Protein AF-A0A9E0CX38-F1 (afdb_monomer)

Secondary structure (DSSP, 8-state):
--HHHHHHHHHHHHHHHTT------SS--S-HHHHHHHHHTHHHHHHHHHHHHT-EEE--S---TT-GGGGS-THHHHTTT-EEES--S-------SS-HHHHHHHHHHHT--GGG---PPPTT---TTS-TT-

Foldseek 3Di:
DVVVVVVVVVVVVVCVVVVHQDDDQPDCDDPPVVNVVSVVVCVLLVVVLVVLLDAEAEDDDADDPPDVQLVPDCVLSVVSNYHYDDSGRPPPPDDDDDCLVSVLVNCVSSPNPNVPDDDDDDPPDDDPPDDPPD

Radius of gyration: 19.12 Å; Cα contacts (8 Å, |Δi|>4): 87; chains: 1; bounding box: 45×27×57 Å

pLDDT: mean 71.71, std 12.96, range [41.22, 90.81]

Solvent-accessible surface area (backbone a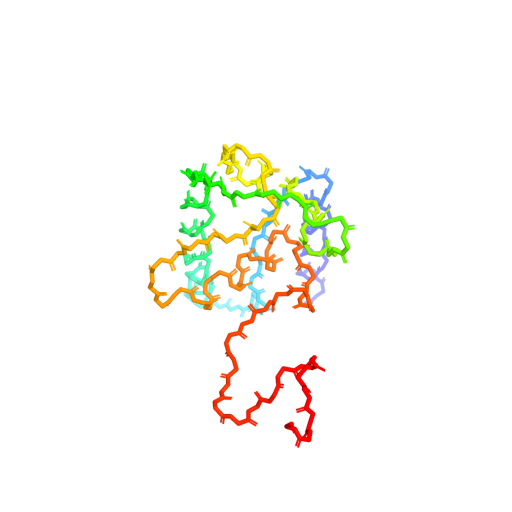toms only — not comparable to full-atom values): 8659 Å² total; per-residue (Å²): 137,61,67,65,56,55,49,50,53,51,49,53,52,51,29,58,77,70,72,50,89,77,92,74,64,96,72,86,72,67,56,77,66,57,48,53,56,55,56,54,67,45,50,61,45,53,54,48,52,59,55,42,36,72,34,74,46,75,42,71,65,82,72,68,91,86,43,67,80,46,67,55,80,63,63,65,47,49,76,47,48,31,46,72,48,64,96,33,29,59,85,72,82,85,76,91,74,97,49,64,71,50,53,54,53,42,42,49,74,77,65,49,60,71,94,74,62,84,75,91,69,60,95,89,59,74,57,96,86,53,74,92,81,118

Structure (mmCIF, N/CA/C/O backbone):
data_AF-A0A9E0CX38-F1
#
_entry.id   AF-A0A9E0CX38-F1
#
loop_
_atom_site.group_PDB
_atom_site.id
_atom_site.type_symbol
_atom_site.label_atom_id
_atom_site.label_alt_id
_atom_site.label_comp_id
_atom_site.label_asym_id
_atom_site.label_entity_id
_atom_site.label_seq_id
_atom_site.pdbx_PDB_ins_code
_atom_site.Cartn_x
_atom_site.Cartn_y
_atom_site.Cartn_z
_atom_site.occupancy
_atom_site.B_iso_or_equiv
_atom_site.auth_seq_id
_atom_site.auth_comp_id
_atom_site.auth_asym_id
_atom_site.auth_atom_id
_atom_site.pdbx_PDB_model_num
ATOM 1 N N . ARG A 1 1 ? 24.086 8.735 -22.539 1.00 55.84 1 ARG A N 1
ATOM 2 C CA . ARG A 1 1 ? 22.955 8.084 -21.834 1.00 55.84 1 ARG A CA 1
ATOM 3 C C . ARG A 1 1 ? 22.120 9.138 -21.090 1.00 55.84 1 ARG A C 1
ATOM 5 O O . ARG A 1 1 ? 21.978 9.058 -19.880 1.00 55.84 1 ARG A O 1
ATOM 12 N N . GLY A 1 2 ? 21.636 10.165 -21.794 1.00 60.03 2 GLY A N 1
ATOM 13 C CA . GLY A 1 2 ? 20.702 11.180 -21.257 1.00 60.03 2 GLY A CA 1
ATOM 14 C C . GLY A 1 2 ? 19.300 11.065 -21.874 1.00 60.03 2 GLY A C 1
ATOM 15 O O . GLY A 1 2 ? 18.316 11.532 -21.316 1.00 60.03 2 GLY A O 1
ATOM 16 N N . ASP A 1 3 ? 19.218 10.352 -22.993 1.00 69.19 3 ASP A N 1
ATOM 17 C CA . ASP A 1 3 ? 18.031 9.940 -23.731 1.00 69.19 3 ASP A CA 1
ATOM 18 C C . ASP A 1 3 ? 17.085 9.059 -22.901 1.00 69.19 3 ASP A C 1
ATOM 20 O O . ASP A 1 3 ? 15.885 9.325 -22.855 1.00 69.19 3 ASP A O 1
ATOM 24 N N . ALA A 1 4 ? 17.620 8.073 -22.175 1.00 72.75 4 ALA A N 1
ATOM 25 C CA . ALA A 1 4 ? 16.810 7.187 -21.335 1.00 72.75 4 ALA A CA 1
ATOM 26 C C . ALA A 1 4 ? 16.143 7.924 -20.154 1.00 72.75 4 ALA A C 1
ATOM 28 O O . ALA A 1 4 ? 14.982 7.669 -19.835 1.00 72.75 4 ALA A O 1
ATOM 29 N N . TYR A 1 5 ? 16.846 8.881 -19.537 1.00 77.19 5 TYR A N 1
ATOM 30 C CA . TYR A 1 5 ? 16.317 9.658 -18.412 1.00 77.19 5 TYR A CA 1
ATOM 31 C C . TYR A 1 5 ? 15.223 10.634 -18.861 1.00 77.19 5 TYR A C 1
ATOM 33 O O . TYR A 1 5 ? 14.152 10.685 -18.257 1.00 77.19 5 TYR A O 1
ATOM 41 N N . CYS A 1 6 ? 15.440 11.340 -19.976 1.00 81.25 6 CYS A N 1
ATOM 42 C CA . CYS A 1 6 ? 14.411 12.186 -20.585 1.00 81.25 6 CYS A CA 1
ATOM 43 C C . CYS A 1 6 ? 13.155 11.382 -20.962 1.00 81.25 6 CYS A C 1
ATOM 45 O O . CYS A 1 6 ? 12.038 11.859 -20.759 1.00 81.25 6 CYS A O 1
ATOM 47 N N . GLY A 1 7 ? 13.324 10.151 -21.458 1.00 83.31 7 GLY A N 1
ATOM 48 C CA . GLY A 1 7 ? 12.219 9.235 -21.745 1.00 83.31 7 GLY A CA 1
ATOM 49 C C . GLY A 1 7 ? 11.418 8.852 -20.498 1.00 83.31 7 GLY A C 1
ATOM 50 O O . GLY A 1 7 ? 10.191 8.948 -20.512 1.00 83.31 7 GLY A O 1
ATOM 51 N N . MET A 1 8 ? 12.096 8.488 -19.404 1.00 83.38 8 MET A N 1
ATOM 52 C CA . MET A 1 8 ? 11.441 8.135 -18.138 1.00 83.38 8 MET A CA 1
ATOM 53 C C . MET A 1 8 ? 10.681 9.327 -17.537 1.00 83.38 8 MET A C 1
ATOM 55 O O . MET A 1 8 ? 9.518 9.187 -17.155 1.00 83.38 8 MET A O 1
ATOM 59 N N . LEU A 1 9 ? 11.283 10.521 -17.538 1.00 84.19 9 LEU A N 1
ATOM 60 C CA . LEU A 1 9 ? 10.623 11.739 -17.060 1.00 84.19 9 LEU A CA 1
ATOM 61 C C . LEU A 1 9 ? 9.379 12.085 -17.886 1.00 84.19 9 LEU A C 1
ATOM 63 O O . LEU A 1 9 ? 8.331 12.399 -17.320 1.00 84.19 9 LEU A O 1
ATOM 67 N N . ASN A 1 10 ? 9.464 11.985 -19.216 1.00 86.94 10 ASN A N 1
ATOM 68 C CA . ASN A 1 10 ? 8.316 12.217 -20.088 1.00 86.94 10 ASN A CA 1
ATOM 69 C C . ASN A 1 10 ? 7.211 11.170 -19.850 1.00 86.94 10 ASN A C 1
ATOM 71 O O . ASN A 1 10 ? 6.032 11.518 -19.783 1.00 86.94 10 ASN A O 1
ATOM 75 N N . ALA A 1 11 ? 7.570 9.898 -19.660 1.00 85.06 11 ALA A N 1
ATOM 76 C CA . ALA A 1 11 ? 6.613 8.846 -19.325 1.00 85.06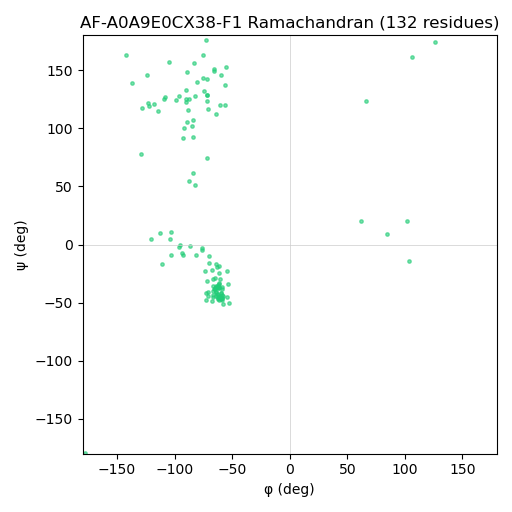 11 ALA A CA 1
ATOM 77 C C . ALA A 1 11 ? 5.909 9.123 -17.985 1.00 85.06 11 ALA A C 1
ATOM 79 O O . ALA A 1 11 ? 4.681 9.103 -17.933 1.00 85.06 11 ALA A O 1
ATOM 80 N N . SER A 1 12 ? 6.658 9.474 -16.936 1.00 85.69 12 SER A N 1
ATOM 81 C CA . SER A 1 12 ? 6.113 9.839 -15.619 1.00 85.69 12 SER A CA 1
ATOM 82 C C . SER A 1 12 ? 5.157 11.037 -15.698 1.00 85.69 12 SER A C 1
ATOM 84 O O . SER A 1 12 ? 4.047 11.003 -15.159 1.00 85.69 12 SER A O 1
ATOM 86 N N . TYR A 1 13 ? 5.529 12.069 -16.462 1.00 87.12 13 TYR A N 1
ATOM 87 C CA . TYR A 1 13 ? 4.674 13.232 -16.693 1.00 87.12 13 TYR A CA 1
ATOM 88 C C . TYR A 1 13 ? 3.361 12.856 -17.403 1.00 87.12 13 TYR A C 1
ATOM 90 O O . TYR A 1 13 ? 2.279 13.252 -16.966 1.00 87.12 13 TYR A O 1
ATOM 98 N N . ASN A 1 14 ? 3.434 12.028 -18.449 1.00 89.50 14 ASN A N 1
ATOM 99 C CA . ASN A 1 14 ? 2.255 11.545 -19.173 1.00 89.50 14 ASN A CA 1
ATOM 100 C C . ASN A 1 14 ? 1.348 10.655 -18.311 1.00 89.50 14 ASN A C 1
ATOM 102 O O . ASN A 1 14 ? 0.126 10.758 -18.414 1.00 89.50 14 ASN A O 1
ATOM 106 N N . LEU A 1 15 ? 1.919 9.803 -17.454 1.00 89.06 15 LEU A N 1
ATOM 107 C CA . LEU A 1 15 ? 1.160 8.981 -16.507 1.00 89.06 15 LEU A CA 1
ATOM 108 C C . LEU A 1 15 ? 0.334 9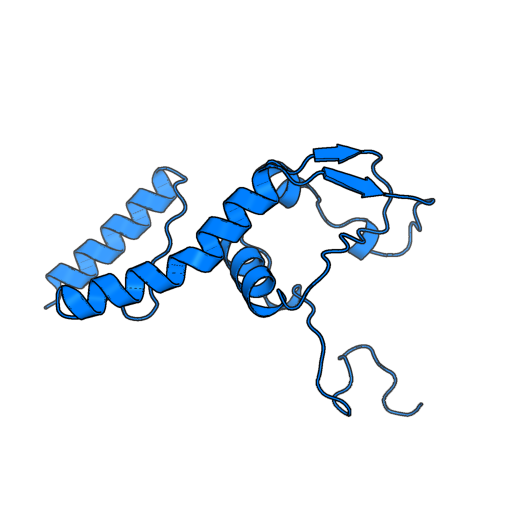.859 -15.565 1.00 89.06 15 LEU A C 1
ATOM 110 O O . LEU A 1 15 ? -0.870 9.641 -15.419 1.00 89.06 15 LEU A O 1
ATOM 114 N N . LYS A 1 16 ? 0.949 10.913 -15.017 1.00 85.56 16 LYS A N 1
ATOM 115 C CA . LYS A 1 16 ? 0.262 11.882 -14.158 1.00 85.56 16 LYS A CA 1
ATOM 116 C C . LYS A 1 16 ? -0.851 12.626 -14.897 1.00 85.56 16 LYS A C 1
ATOM 118 O O . LYS A 1 16 ? -1.952 12.726 -14.365 1.00 85.56 16 LYS A O 1
ATOM 123 N N . LEU A 1 17 ? -0.597 13.110 -16.117 1.00 88.94 17 LEU A N 1
ATOM 124 C CA . LEU A 1 17 ? -1.612 13.799 -16.929 1.00 88.94 17 LEU A CA 1
ATOM 125 C C . LEU A 1 17 ? -2.817 12.911 -17.261 1.00 88.94 17 LEU A C 1
ATOM 127 O O . LEU A 1 17 ? -3.938 13.402 -17.353 1.00 88.94 17 LEU A O 1
ATOM 131 N N . ARG A 1 18 ? -2.592 11.606 -17.429 1.00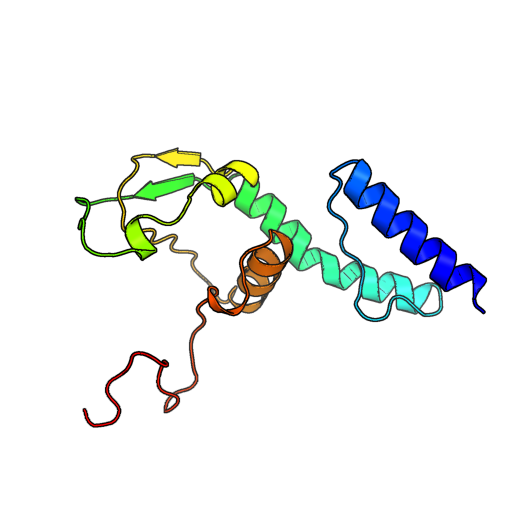 89.06 18 ARG A N 1
ATOM 132 C CA . ARG A 1 18 ? -3.644 10.618 -17.706 1.00 89.06 18 ARG A CA 1
ATOM 133 C C . ARG A 1 18 ? -4.303 10.067 -16.440 1.00 89.06 18 ARG A C 1
ATOM 135 O O . ARG A 1 18 ? -5.175 9.212 -16.550 1.00 89.06 18 ARG A O 1
ATOM 142 N N . GLY A 1 19 ? -3.870 10.499 -15.253 1.00 83.94 19 GLY A N 1
ATOM 143 C CA . GLY A 1 19 ? -4.339 9.952 -13.979 1.00 83.94 19 GLY A CA 1
ATOM 144 C C . GLY A 1 19 ? -4.024 8.461 -13.794 1.00 83.94 19 GLY A C 1
ATOM 145 O O . GLY A 1 19 ? -4.676 7.795 -12.995 1.00 83.94 19 GLY A O 1
ATOM 146 N N . MET A 1 20 ? -3.050 7.919 -14.533 1.00 82.06 20 MET A N 1
ATOM 147 C CA . MET A 1 20 ? -2.680 6.507 -14.467 1.00 82.06 20 MET A CA 1
ATOM 148 C C . MET A 1 20 ? -1.601 6.301 -13.407 1.00 82.06 20 MET A C 1
ATOM 150 O O . MET A 1 20 ? -0.520 6.884 -13.484 1.00 82.06 20 MET A O 1
ATOM 154 N N . LYS A 1 21 ? -1.883 5.441 -12.425 1.00 81.31 21 LYS A N 1
ATOM 155 C CA . LYS A 1 21 ? -0.891 4.999 -11.440 1.00 81.31 21 LYS A CA 1
ATOM 156 C C . LYS A 1 21 ? -0.060 3.867 -12.044 1.00 81.31 21 LYS A C 1
ATOM 158 O O . LYS A 1 21 ? -0.620 2.882 -12.515 1.00 81.31 21 LYS A O 1
ATOM 163 N N . ALA A 1 22 ? 1.262 3.989 -12.006 1.00 84.81 22 ALA A N 1
ATOM 164 C CA . ALA A 1 22 ? 2.183 2.947 -12.451 1.00 84.81 22 ALA A CA 1
ATOM 165 C C . ALA A 1 22 ? 3.139 2.578 -11.318 1.00 84.81 22 ALA A C 1
ATOM 167 O O . ALA A 1 22 ? 3.518 3.433 -10.519 1.00 84.81 22 ALA A O 1
ATOM 168 N N . TYR A 1 23 ? 3.519 1.306 -11.261 1.00 85.19 23 TYR A N 1
ATOM 169 C CA . TYR A 1 23 ? 4.630 0.854 -10.438 1.00 85.19 23 TYR A CA 1
ATOM 170 C C . TYR A 1 23 ? 5.908 0.926 -11.272 1.00 85.19 23 TYR A C 1
ATOM 172 O O . TYR A 1 23 ? 5.959 0.383 -12.376 1.00 85.19 23 TYR A O 1
ATOM 180 N N . ILE A 1 24 ? 6.912 1.630 -10.756 1.00 83.62 24 ILE A N 1
ATOM 181 C CA . ILE A 1 24 ? 8.241 1.730 -11.356 1.00 83.62 24 ILE A CA 1
ATOM 182 C C . ILE A 1 24 ? 9.221 1.238 -10.285 1.00 83.62 24 ILE A C 1
ATOM 184 O O . ILE A 1 24 ? 9.213 1.813 -9.193 1.00 83.62 24 ILE A O 1
ATOM 188 N N . PRO A 1 25 ? 10.023 0.192 -10.558 1.00 81.88 25 PRO A N 1
ATOM 189 C CA . PRO A 1 25 ? 11.076 -0.250 -9.648 1.00 81.88 25 PRO A CA 1
ATOM 190 C C . PRO A 1 25 ? 12.037 0.893 -9.306 1.00 81.88 25 PRO A C 1
ATOM 192 O O . PRO A 1 25 ? 12.226 1.804 -10.111 1.00 81.88 25 PRO A O 1
ATOM 195 N N . GLU A 1 26 ? 12.673 0.840 -8.135 1.00 78.06 26 GLU A N 1
ATOM 196 C CA . GLU A 1 26 ? 13.571 1.910 -7.669 1.00 78.06 26 GLU A CA 1
ATOM 197 C C . GLU A 1 26 ? 14.774 2.111 -8.609 1.00 78.06 26 GLU A C 1
ATOM 199 O O . GLU A 1 26 ? 15.165 3.242 -8.900 1.00 78.06 26 GLU A O 1
ATOM 204 N N . TYR A 1 27 ? 15.303 1.013 -9.159 1.00 82.00 27 TYR A N 1
ATOM 205 C CA . TYR A 1 27 ? 16.416 1.008 -10.108 1.00 82.00 27 TYR A CA 1
ATOM 206 C C . TYR A 1 27 ? 16.065 0.180 -11.354 1.00 82.00 27 TYR A C 1
ATOM 208 O O . TYR A 1 27 ? 16.527 -0.950 -11.484 1.00 82.00 27 TYR A O 1
ATOM 216 N N . PRO A 1 28 ? 15.266 0.715 -12.298 1.00 76.69 28 PRO A N 1
ATOM 217 C CA . PRO A 1 28 ? 14.746 -0.026 -13.449 1.00 76.69 28 PRO A CA 1
ATOM 218 C C . PRO A 1 28 ? 15.781 -0.086 -14.587 1.00 76.69 28 PRO A C 1
ATOM 220 O O . PRO A 1 28 ? 15.513 0.312 -15.722 1.00 76.69 28 PRO A O 1
ATOM 223 N N . VAL A 1 29 ? 17.008 -0.496 -14.265 1.00 84.25 29 VAL A N 1
ATOM 224 C CA . VAL A 1 29 ? 18.131 -0.572 -15.202 1.00 84.25 29 VAL A CA 1
ATOM 225 C C . VAL A 1 29 ? 18.739 -1.958 -15.105 1.00 84.25 29 VAL A C 1
ATOM 227 O O . VAL A 1 29 ? 19.277 -2.327 -14.068 1.00 84.25 29 VAL A O 1
ATOM 230 N N . GLY A 1 30 ? 18.696 -2.692 -16.210 1.00 85.88 30 GLY A N 1
ATOM 231 C CA . GLY A 1 30 ? 19.241 -4.036 -16.285 1.00 85.88 30 GLY A CA 1
ATOM 232 C C . GLY A 1 30 ? 19.108 -4.623 -17.682 1.00 85.88 30 GLY A C 1
ATOM 233 O O . GLY A 1 30 ? 18.621 -3.976 -18.616 1.00 85.88 30 GLY A O 1
ATOM 234 N N . ASN A 1 31 ? 19.569 -5.856 -17.828 1.00 90.44 31 ASN A N 1
ATOM 235 C CA . ASN A 1 31 ? 19.266 -6.687 -18.982 1.00 90.44 31 ASN A CA 1
ATOM 236 C C . ASN A 1 31 ? 17.796 -7.171 -18.935 1.00 90.44 31 ASN A C 1
ATOM 238 O O . ASN A 1 31 ? 17.053 -6.885 -17.998 1.00 90.44 31 ASN A O 1
ATOM 242 N N . ALA A 1 32 ? 17.343 -7.873 -19.976 1.00 87.69 32 ALA A N 1
ATOM 243 C CA . ALA A 1 32 ? 15.943 -8.293 -20.071 1.00 87.69 32 ALA A CA 1
ATOM 244 C C . ALA A 1 32 ? 15.501 -9.225 -18.926 1.00 87.69 32 ALA A C 1
ATOM 246 O O . ALA A 1 32 ? 14.351 -9.148 -18.500 1.00 87.69 32 ALA A O 1
ATOM 247 N N . GLU A 1 33 ? 16.401 -10.075 -18.433 1.00 90.81 33 GLU A N 1
ATOM 248 C CA . GLU A 1 33 ? 16.141 -11.019 -17.344 1.00 90.81 33 GLU A CA 1
ATOM 249 C C . GLU A 1 33 ? 16.043 -10.284 -16.002 1.00 90.81 33 GLU A C 1
ATOM 251 O O . GLU A 1 33 ? 15.037 -10.406 -15.310 1.00 90.81 33 GLU A O 1
ATOM 256 N N . GLU A 1 34 ? 17.000 -9.400 -15.710 1.00 88.81 34 GLU A N 1
ATOM 257 C CA . GLU A 1 34 ? 16.995 -8.543 -14.514 1.00 88.81 34 GLU A CA 1
ATOM 258 C C . GLU A 1 34 ? 15.737 -7.661 -14.455 1.00 88.81 34 GLU A C 1
ATOM 260 O O . GLU A 1 34 ? 15.070 -7.566 -13.425 1.00 88.81 34 GLU A O 1
ATOM 265 N N . CYS A 1 35 ? 15.352 -7.050 -15.580 1.00 85.75 35 CYS A N 1
ATOM 266 C CA . CYS A 1 35 ? 14.122 -6.263 -15.659 1.00 85.75 35 CYS A CA 1
ATOM 267 C C . CYS A 1 35 ? 12.865 -7.124 -15.447 1.00 85.75 35 CYS A C 1
ATOM 269 O O . CYS A 1 35 ? 11.896 -6.648 -14.853 1.00 85.75 35 CYS A O 1
ATOM 271 N N . ALA A 1 36 ? 12.852 -8.376 -15.918 1.00 86.69 36 ALA A N 1
ATOM 272 C CA . ALA A 1 36 ? 11.736 -9.291 -15.688 1.00 86.69 36 ALA A CA 1
ATOM 273 C C . ALA A 1 36 ? 11.611 -9.668 -14.204 1.00 86.69 36 ALA A C 1
ATOM 275 O O . ALA A 1 36 ? 10.500 -9.687 -13.670 1.00 86.69 36 ALA A O 1
ATOM 276 N N . GLU A 1 37 ? 12.730 -9.886 -13.513 1.00 88.25 37 GLU A N 1
ATOM 277 C CA . GLU A 1 37 ? 12.749 -10.119 -12.066 1.00 88.25 37 GLU A CA 1
ATOM 278 C C . GLU A 1 37 ? 12.229 -8.906 -11.281 1.00 88.25 37 GLU A C 1
ATOM 280 O O . GLU A 1 37 ? 11.391 -9.062 -10.393 1.00 88.25 37 GLU A O 1
ATOM 285 N N . MET A 1 38 ? 12.617 -7.685 -11.661 1.00 87.00 38 MET A N 1
ATOM 286 C CA . MET A 1 38 ? 12.105 -6.458 -11.032 1.00 87.00 38 MET A CA 1
ATOM 287 C C . MET A 1 38 ? 10.589 -6.289 -11.216 1.00 87.00 38 MET A C 1
ATOM 289 O O . MET A 1 38 ? 9.894 -5.808 -10.323 1.00 87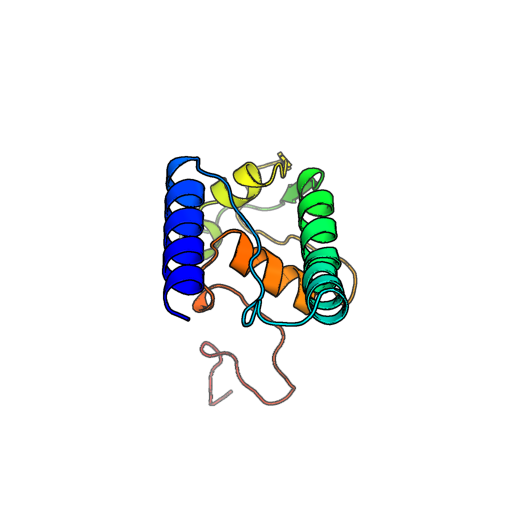.00 38 MET A O 1
ATOM 293 N N . LEU A 1 39 ? 10.033 -6.714 -12.356 1.00 84.75 39 LEU A N 1
ATOM 294 C CA . LEU A 1 39 ? 8.581 -6.709 -12.563 1.00 84.75 39 LEU A CA 1
ATOM 295 C C . LEU A 1 39 ? 7.858 -7.679 -11.617 1.00 84.75 39 LEU A C 1
ATOM 297 O O . LEU A 1 39 ? 6.713 -7.420 -11.235 1.00 84.75 39 LEU A O 1
ATOM 301 N N . HIS A 1 40 ? 8.506 -8.769 -11.194 1.00 87.75 40 HIS A N 1
ATOM 302 C CA . HIS A 1 40 ? 7.918 -9.706 -10.238 1.00 87.75 40 HIS A CA 1
ATOM 303 C C . HIS A 1 40 ? 7.730 -9.106 -8.837 1.00 87.75 40 HIS A C 1
ATOM 305 O O . HIS A 1 40 ? 6.835 -9.551 -8.112 1.00 87.75 40 HIS A O 1
ATOM 311 N N . GLU A 1 41 ? 8.462 -8.050 -8.472 1.00 84.19 41 GLU A N 1
ATOM 312 C CA . GLU A 1 41 ? 8.246 -7.314 -7.217 1.00 84.19 41 GLU A CA 1
ATOM 313 C C . GLU A 1 41 ? 6.853 -6.673 -7.139 1.00 84.19 41 GLU A C 1
ATOM 315 O O . GLU A 1 41 ? 6.303 -6.490 -6.049 1.00 84.19 41 GLU A O 1
ATOM 320 N N . PHE A 1 42 ? 6.225 -6.407 -8.288 1.00 87.19 42 PHE A N 1
ATOM 321 C CA . PHE A 1 42 ? 4.869 -5.871 -8.339 1.00 87.19 42 PHE A CA 1
ATOM 322 C C . PHE A 1 42 ? 3.796 -6.908 -7.986 1.00 87.19 42 PHE A C 1
ATOM 324 O O . PHE A 1 42 ? 2.703 -6.541 -7.559 1.00 87.19 42 PHE A O 1
ATOM 331 N N . VAL A 1 43 ? 4.075 -8.209 -8.122 1.00 88.50 43 VAL A N 1
ATOM 332 C CA . VAL A 1 43 ? 3.096 -9.288 -7.887 1.00 88.50 43 VAL A CA 1
ATOM 333 C C . VAL A 1 43 ? 2.402 -9.199 -6.517 1.00 88.50 43 VAL A C 1
ATOM 335 O O . VAL A 1 43 ? 1.168 -9.262 -6.490 1.00 88.50 43 VAL A O 1
ATOM 338 N N . PRO A 1 44 ? 3.103 -9.056 -5.373 1.00 85.19 44 PRO A N 1
ATOM 339 C CA . PRO A 1 44 ? 2.442 -8.899 -4.076 1.00 85.19 44 PRO A CA 1
ATOM 340 C C . PRO A 1 44 ? 1.568 -7.640 -3.995 1.00 85.19 44 PRO A C 1
ATOM 342 O O . PRO A 1 44 ? 0.485 -7.699 -3.413 1.00 85.19 44 PRO A O 1
ATOM 345 N N . ILE A 1 45 ? 1.994 -6.532 -4.611 1.00 84.50 45 ILE A N 1
ATOM 346 C CA . ILE A 1 45 ? 1.237 -5.273 -4.641 1.00 84.50 45 ILE A CA 1
ATOM 347 C C . ILE A 1 45 ? -0.040 -5.455 -5.466 1.00 84.50 45 ILE A C 1
ATOM 349 O O . ILE A 1 45 ? -1.131 -5.148 -4.992 1.00 84.50 45 ILE A O 1
ATOM 353 N N . ALA A 1 46 ? 0.074 -6.034 -6.663 1.00 85.12 46 ALA A N 1
ATOM 354 C CA . ALA A 1 46 ? -1.052 -6.319 -7.544 1.00 85.12 46 ALA A CA 1
ATOM 355 C C . ALA A 1 46 ? -2.086 -7.230 -6.868 1.00 85.12 46 ALA A C 1
ATOM 357 O O . ALA A 1 46 ? -3.281 -6.940 -6.889 1.00 85.12 46 ALA A O 1
ATOM 358 N N . ARG A 1 47 ? -1.629 -8.303 -6.207 1.00 84.00 47 ARG A N 1
ATOM 359 C CA . ARG A 1 47 ? -2.504 -9.216 -5.454 1.00 84.00 47 ARG A CA 1
ATOM 360 C C . ARG A 1 47 ? -3.259 -8.498 -4.345 1.00 84.00 47 ARG A C 1
ATOM 362 O O . ARG A 1 47 ? -4.445 -8.753 -4.163 1.00 84.00 47 ARG A O 1
ATOM 369 N N . ALA A 1 48 ? -2.593 -7.606 -3.620 1.00 82.06 48 ALA A N 1
ATOM 370 C CA . ALA A 1 48 ? -3.232 -6.857 -2.553 1.00 82.06 48 ALA A CA 1
ATOM 371 C C . ALA A 1 48 ? -4.217 -5.809 -3.083 1.00 82.06 48 ALA A C 1
ATOM 373 O O . ALA A 1 48 ? -5.312 -5.712 -2.546 1.00 82.06 48 ALA A O 1
ATOM 374 N N . VAL A 1 49 ? -3.897 -5.091 -4.165 1.00 81.25 49 VAL A N 1
ATOM 375 C CA . VAL A 1 49 ? -4.844 -4.167 -4.817 1.00 81.25 49 VAL A CA 1
ATOM 376 C C . VAL A 1 49 ? -6.103 -4.912 -5.269 1.00 81.25 49 VAL A C 1
ATOM 378 O O . VAL A 1 49 ? -7.212 -4.477 -4.967 1.00 81.25 49 VAL A O 1
ATOM 381 N N . VAL A 1 50 ? -5.945 -6.071 -5.915 1.00 81.50 50 VAL A N 1
ATOM 382 C CA . VAL A 1 50 ? -7.079 -6.919 -6.313 1.00 81.50 50 VAL A CA 1
ATOM 383 C C . VAL A 1 50 ? -7.858 -7.402 -5.087 1.00 81.50 50 VAL A C 1
ATOM 385 O O . VAL A 1 50 ? -9.080 -7.293 -5.067 1.00 81.50 50 VAL A O 1
ATOM 388 N N . GLY A 1 51 ? -7.179 -7.873 -4.038 1.00 76.94 51 GLY A N 1
ATOM 389 C CA . GLY A 1 51 ? -7.834 -8.334 -2.811 1.00 76.94 51 GLY A CA 1
ATOM 390 C C . GLY A 1 51 ? -8.604 -7.233 -2.072 1.00 76.94 51 GLY A C 1
ATOM 391 O O . GLY A 1 51 ? -9.686 -7.486 -1.546 1.00 76.94 51 GLY A O 1
ATOM 392 N N . LEU A 1 52 ? -8.079 -6.005 -2.065 1.00 74.31 52 LEU A N 1
ATOM 393 C CA . LEU A 1 52 ? -8.744 -4.842 -1.475 1.00 74.31 52 LEU A CA 1
ATOM 394 C C . LEU A 1 52 ? -9.947 -4.381 -2.303 1.00 74.31 52 LEU A C 1
ATOM 396 O O . LEU A 1 52 ? -10.926 -3.929 -1.720 1.00 74.31 52 LEU A O 1
ATOM 400 N N . SER A 1 53 ? -9.921 -4.548 -3.628 1.00 70.06 53 SER A N 1
ATOM 401 C CA . SER A 1 53 ? -11.028 -4.129 -4.502 1.00 70.06 53 SER A CA 1
ATOM 402 C C . SER A 1 53 ? -12.350 -4.862 -4.269 1.00 70.06 53 SER A C 1
ATOM 404 O O . SER A 1 53 ? -13.397 -4.381 -4.684 1.00 70.06 53 SER A O 1
ATOM 406 N N . SER A 1 54 ? -12.314 -6.001 -3.574 1.00 67.38 54 SER A N 1
ATOM 407 C CA . SER A 1 54 ? -13.496 -6.756 -3.146 1.00 67.38 54 SER A CA 1
ATOM 408 C C . SER A 1 54 ? -13.685 -6.770 -1.627 1.00 67.38 54 SER A C 1
ATOM 410 O O . SER A 1 54 ? -14.476 -7.559 -1.107 1.00 67.38 54 SER A O 1
ATOM 412 N N . LEU A 1 55 ? -12.920 -5.968 -0.884 1.00 70.00 55 LEU A N 1
ATOM 413 C CA . LEU A 1 55 ? -12.979 -5.966 0.571 1.00 70.00 55 LEU A CA 1
ATOM 414 C C . LEU A 1 55 ? -14.257 -5.266 1.048 1.00 70.00 55 LEU A C 1
ATOM 416 O O . LEU A 1 55 ? -14.563 -4.148 0.636 1.00 70.00 55 LEU A O 1
ATOM 420 N N . LYS A 1 56 ? -14.968 -5.913 1.976 1.00 58.62 56 LYS A N 1
ATOM 421 C CA . LYS A 1 56 ? -16.074 -5.315 2.724 1.00 58.62 56 LYS A CA 1
ATOM 422 C C . LYS A 1 56 ? -15.661 -5.101 4.174 1.00 58.62 56 LYS A C 1
ATOM 424 O O . LYS A 1 56 ? -15.248 -6.045 4.845 1.00 58.62 56 LYS A O 1
ATOM 429 N N . ILE A 1 57 ? -15.789 -3.870 4.655 1.00 66.38 57 ILE A N 1
ATOM 430 C CA . ILE A 1 57 ? -15.512 -3.496 6.043 1.00 66.38 57 ILE A CA 1
ATOM 431 C C . ILE A 1 57 ? -16.844 -3.215 6.740 1.00 66.38 57 ILE A C 1
ATOM 433 O O . ILE A 1 57 ? -17.643 -2.413 6.264 1.00 66.38 57 ILE A O 1
ATOM 437 N N . ILE A 1 58 ? -17.079 -3.863 7.881 1.00 56.75 58 ILE A N 1
ATOM 438 C CA . ILE A 1 58 ? -18.254 -3.629 8.728 1.00 56.75 58 ILE A CA 1
ATOM 439 C C . ILE A 1 58 ? -17.750 -3.115 10.070 1.00 56.75 58 ILE A C 1
ATOM 441 O O . ILE A 1 58 ? -16.957 -3.781 10.734 1.00 56.75 58 ILE A O 1
ATOM 445 N N . SER A 1 59 ? -18.192 -1.922 10.456 1.00 59.88 59 SER A N 1
ATOM 446 C CA . SER A 1 59 ? -17.759 -1.270 11.694 1.00 59.88 59 SER A CA 1
ATOM 447 C C . SER A 1 59 ? -18.843 -1.329 12.782 1.00 59.88 59 SER A C 1
ATOM 449 O O . SER A 1 59 ? -20.033 -1.484 12.493 1.00 59.88 59 SER A O 1
ATOM 451 N N . PHE A 1 60 ? -18.441 -1.207 14.054 1.00 53.00 60 PHE A N 1
ATOM 452 C CA . PHE A 1 60 ? -19.337 -1.250 15.217 1.00 53.00 60 PHE A CA 1
ATOM 453 C C . PHE A 1 60 ? -18.979 -0.152 16.239 1.00 53.00 60 PHE A C 1
ATOM 455 O O . PHE A 1 60 ? -17.803 0.059 16.527 1.00 53.00 60 PHE A O 1
ATOM 462 N N . GLY A 1 61 ? -19.989 0.505 16.830 1.00 57.75 61 GLY A N 1
ATOM 463 C CA . GLY A 1 61 ? -19.842 1.413 17.988 1.00 57.75 61 GLY A CA 1
ATOM 464 C C . GLY A 1 61 ? -19.975 2.927 17.699 1.00 57.75 61 GLY A C 1
ATOM 465 O O . GLY A 1 61 ? -19.886 3.348 16.554 1.00 57.75 61 GLY A O 1
ATOM 466 N N . PRO A 1 62 ? -20.230 3.780 18.713 1.00 54.59 62 PRO A N 1
ATOM 467 C CA . PRO A 1 62 ? -20.472 5.225 18.541 1.00 54.59 62 PRO A CA 1
ATOM 468 C C . PRO A 1 62 ? -19.202 6.059 18.259 1.00 54.59 62 PRO A C 1
ATOM 470 O O . PRO A 1 62 ? -18.092 5.608 18.520 1.00 54.59 62 PRO A O 1
ATOM 473 N N . ARG A 1 63 ? -19.374 7.301 17.757 1.00 59.88 63 ARG A N 1
ATOM 474 C CA . ARG A 1 63 ? -18.299 8.254 17.384 1.00 59.88 63 ARG A CA 1
ATOM 475 C C . ARG A 1 63 ? -17.737 9.095 18.522 1.00 59.88 63 ARG A C 1
ATOM 477 O O . ARG A 1 63 ? -18.411 10.048 18.904 1.00 59.88 63 ARG A O 1
ATOM 484 N N . PRO A 1 64 ? -16.503 8.835 19.015 1.00 57.66 64 PRO A N 1
ATOM 485 C CA . PRO A 1 64 ? -15.844 9.770 19.910 1.00 57.66 64 PRO A CA 1
ATOM 486 C C . PRO A 1 64 ? -15.427 11.011 19.108 1.00 57.66 64 PRO A C 1
ATOM 488 O O . PRO A 1 64 ? -14.640 10.939 18.165 1.00 57.66 64 PRO A O 1
ATOM 491 N N . LEU A 1 65 ? -15.999 12.163 19.466 1.00 56.19 65 LEU A N 1
ATOM 492 C CA . LEU A 1 65 ? -15.801 13.450 18.779 1.00 56.19 65 LEU A CA 1
ATOM 493 C C . LEU A 1 65 ? -14.391 14.037 18.976 1.00 56.19 65 LEU A C 1
ATOM 495 O O . LEU A 1 65 ? -14.026 15.001 18.314 1.00 56.19 65 LEU A O 1
ATOM 499 N N . ASN A 1 66 ? -13.604 13.459 19.882 1.00 58.28 66 ASN A N 1
ATOM 500 C CA . ASN A 1 66 ? -12.304 13.953 20.332 1.00 58.28 66 ASN A CA 1
ATOM 501 C C . ASN A 1 66 ? -11.099 13.190 19.752 1.00 58.28 66 ASN A C 1
ATOM 503 O O . ASN A 1 66 ? -9.971 13.481 20.142 1.00 58.28 66 ASN A O 1
ATOM 507 N N . PHE A 1 67 ? -11.301 12.230 18.842 1.00 52.31 67 PHE A N 1
ATOM 508 C CA . PHE A 1 67 ? -10.209 11.450 18.245 1.00 52.31 67 PHE A CA 1
ATOM 509 C C . PHE A 1 67 ? -10.086 11.727 16.741 1.00 52.31 67 PHE A C 1
ATOM 511 O O . PHE A 1 67 ? -10.981 11.410 15.958 1.00 52.31 67 PHE A O 1
ATOM 518 N N . LEU A 1 68 ? -8.970 12.322 16.307 1.00 49.66 68 LEU A N 1
ATOM 519 C CA . LEU A 1 68 ? -8.760 12.701 14.902 1.00 49.66 68 LEU A CA 1
ATOM 520 C C . LEU A 1 68 ? -8.689 11.481 13.968 1.00 49.66 68 LEU A C 1
ATOM 522 O O . LEU A 1 68 ? -9.268 11.508 12.886 1.00 49.66 68 LEU A O 1
ATOM 526 N N . ALA A 1 69 ? -8.071 10.381 14.415 1.00 52.78 69 ALA A N 1
ATOM 527 C CA . ALA A 1 69 ? -7.968 9.139 13.640 1.00 52.78 69 ALA A CA 1
ATOM 528 C C . ALA A 1 69 ? -9.345 8.538 13.286 1.00 52.78 69 ALA A C 1
ATOM 530 O O . ALA A 1 69 ? -9.527 7.955 12.222 1.00 52.78 69 ALA A O 1
ATOM 531 N N . CYS A 1 70 ? -10.345 8.770 14.140 1.00 51.34 70 CYS A N 1
ATOM 532 C CA . CYS A 1 70 ? -11.743 8.379 13.945 1.00 51.34 70 CYS A CA 1
ATOM 533 C C . CYS A 1 70 ? -12.516 9.275 12.954 1.00 51.34 70 CYS A C 1
ATOM 535 O O . CYS A 1 70 ? -13.694 9.046 12.652 1.00 51.34 70 CYS A O 1
ATOM 537 N N . ASN A 1 71 ? -11.873 10.340 12.477 1.00 52.22 71 ASN A N 1
ATOM 538 C CA . ASN A 1 71 ? -12.406 11.306 11.521 1.00 52.22 71 ASN A CA 1
ATOM 539 C C . ASN A 1 71 ? -11.567 11.383 10.238 1.00 52.22 71 ASN A C 1
ATOM 541 O O . ASN A 1 71 ? -11.867 12.208 9.375 1.00 52.22 71 ASN A O 1
ATOM 545 N N . ALA A 1 72 ? -10.553 10.521 10.098 1.00 61.72 72 ALA A N 1
ATOM 546 C CA . ALA A 1 72 ? -9.697 10.487 8.924 1.00 61.72 72 ALA A CA 1
ATOM 547 C C . ALA A 1 72 ? -10.511 10.198 7.642 1.00 61.72 72 ALA A C 1
ATOM 549 O O . ALA A 1 72 ? -11.490 9.441 7.688 1.00 61.72 72 ALA A O 1
ATOM 550 N N . PRO A 1 73 ? -10.131 10.775 6.486 1.00 61.44 73 PRO A N 1
ATOM 551 C CA . PRO A 1 73 ? -10.887 10.618 5.249 1.00 61.44 73 PRO A CA 1
ATOM 552 C C . PRO A 1 73 ? -10.904 9.161 4.755 1.00 61.44 73 PRO A C 1
ATOM 554 O O . PRO A 1 73 ? -9.902 8.644 4.269 1.00 61.44 73 PRO A O 1
ATOM 557 N N . ILE A 1 74 ? -12.073 8.513 4.783 1.00 68.06 74 ILE A N 1
ATOM 558 C CA . ILE A 1 74 ? -12.271 7.150 4.239 1.00 68.06 74 ILE A CA 1
ATOM 559 C C . ILE A 1 74 ? -12.350 7.099 2.710 1.00 68.06 74 ILE A C 1
ATOM 561 O O . ILE A 1 74 ? -12.430 6.021 2.126 1.00 68.06 74 ILE A O 1
ATOM 565 N N . GLN A 1 75 ? -12.302 8.259 2.049 1.00 68.12 75 GLN A N 1
ATOM 566 C CA . GLN A 1 75 ? -12.372 8.372 0.592 1.00 68.12 75 GLN A CA 1
ATOM 567 C C . GLN A 1 75 ? -11.320 7.504 -0.108 1.00 68.12 75 GLN A C 1
ATOM 569 O O . GLN A 1 75 ? -11.596 6.947 -1.165 1.00 68.12 75 GLN A O 1
ATOM 574 N N . GLN A 1 76 ? -10.136 7.335 0.489 1.00 70.12 76 GLN A N 1
ATOM 575 C CA . GLN A 1 76 ? -9.084 6.513 -0.109 1.00 70.12 76 GLN A CA 1
ATOM 576 C C . GLN A 1 76 ? -9.448 5.025 -0.178 1.00 70.12 76 GLN A C 1
ATOM 578 O O . GLN A 1 76 ? -9.030 4.357 -1.115 1.00 70.12 76 GLN A O 1
ATOM 583 N N . LEU A 1 77 ? -10.267 4.512 0.745 1.00 69.25 77 LEU A N 1
ATOM 584 C CA . LEU A 1 77 ? -10.745 3.127 0.696 1.00 69.25 77 LEU A CA 1
ATOM 585 C C . LEU A 1 77 ? -11.782 2.946 -0.421 1.00 69.25 77 LEU A C 1
ATOM 587 O O . LEU A 1 77 ? -11.681 2.001 -1.200 1.00 69.25 77 LEU A O 1
ATOM 591 N N . TYR A 1 78 ? -12.702 3.902 -0.586 1.00 66.31 78 TYR A N 1
ATOM 592 C CA . TYR A 1 78 ? -13.634 3.905 -1.721 1.00 66.31 78 TYR A CA 1
ATOM 593 C C . TYR A 1 78 ? -12.913 4.018 -3.067 1.00 66.31 78 TYR A C 1
ATOM 595 O O . TYR A 1 78 ? -13.284 3.340 -4.021 1.00 66.31 78 TYR A O 1
ATOM 603 N N . ASN A 1 79 ? -11.838 4.810 -3.139 1.00 70.12 79 ASN A N 1
ATOM 604 C CA . ASN A 1 79 ? -10.995 4.903 -4.335 1.00 70.12 79 ASN A CA 1
ATOM 605 C C . ASN A 1 79 ? -10.333 3.559 -4.702 1.00 70.12 79 ASN A C 1
ATOM 607 O O . ASN A 1 79 ? -9.890 3.396 -5.837 1.00 70.12 79 ASN A O 1
ATOM 611 N N . LEU A 1 80 ? -10.258 2.609 -3.761 1.00 69.00 80 LEU A N 1
ATOM 612 C CA . LEU A 1 80 ? -9.762 1.249 -3.981 1.00 69.00 80 LEU A CA 1
ATOM 613 C C . LEU A 1 80 ? -10.868 0.232 -4.276 1.00 69.00 80 LEU A C 1
ATOM 615 O O . LEU A 1 80 ? -10.543 -0.925 -4.503 1.00 69.00 80 LEU A O 1
ATOM 619 N N . GLY A 1 81 ? -12.142 0.638 -4.299 1.00 66.25 81 GLY A N 1
ATOM 620 C CA . GLY A 1 81 ? -13.283 -0.263 -4.497 1.00 66.25 81 GLY A CA 1
ATOM 621 C C . GLY A 1 81 ? -13.783 -0.944 -3.218 1.00 66.25 81 GLY A C 1
ATOM 622 O O . GLY A 1 81 ? -14.638 -1.818 -3.293 1.00 66.25 81 GLY A O 1
ATOM 623 N N . VAL A 1 82 ? -13.283 -0.544 -2.044 1.00 68.12 82 VAL A N 1
ATOM 624 C CA . VAL A 1 82 ? -13.707 -1.105 -0.753 1.00 68.12 82 VAL A CA 1
ATOM 625 C C . VAL A 1 82 ? -15.123 -0.633 -0.417 1.00 68.12 82 VAL A C 1
ATOM 627 O O . VAL A 1 82 ? -15.394 0.570 -0.391 1.00 68.12 82 VAL A O 1
ATOM 630 N N . GLU A 1 83 ? -16.011 -1.570 -0.088 1.00 57.94 83 GLU A N 1
ATOM 631 C CA . GLU A 1 83 ? -17.343 -1.261 0.438 1.00 57.94 83 GLU A CA 1
ATOM 632 C C . GLU A 1 83 ? -17.304 -1.177 1.968 1.00 57.94 83 GLU A C 1
ATOM 634 O O . GLU A 1 83 ? -16.774 -2.065 2.638 1.00 57.94 83 GLU A O 1
ATOM 639 N N . ILE A 1 84 ? -17.903 -0.132 2.543 1.00 63.12 84 ILE A N 1
ATOM 640 C CA . ILE A 1 84 ? -17.955 0.052 3.998 1.00 63.12 84 ILE A CA 1
ATOM 641 C C . ILE A 1 84 ? -19.412 0.146 4.443 1.00 63.12 84 ILE A C 1
ATOM 643 O O . ILE A 1 84 ? -20.140 1.052 4.039 1.00 63.12 84 ILE A O 1
ATOM 647 N N . GLU A 1 85 ? -19.839 -0.786 5.295 1.00 43.31 85 GLU A N 1
ATOM 648 C CA . GLU A 1 85 ? -21.172 -0.772 5.890 1.00 43.31 85 GLU A CA 1
ATOM 649 C C . GLU A 1 85 ? -21.119 -0.179 7.302 1.00 43.31 85 GLU A C 1
ATOM 651 O O . GLU A 1 85 ? -20.412 -0.676 8.184 1.00 43.31 85 GLU A O 1
ATOM 656 N N . LYS A 1 86 ? -21.936 0.864 7.503 1.00 45.78 86 LYS A N 1
ATOM 657 C CA . LYS A 1 86 ? -22.024 1.710 8.702 1.00 45.78 86 LYS A CA 1
ATOM 658 C C . LYS A 1 86 ? -20.740 2.529 8.908 1.00 45.78 86 LYS A C 1
ATOM 660 O O . LYS A 1 86 ? -19.634 2.010 8.953 1.00 45.78 86 LYS A O 1
ATOM 665 N N . ASN A 1 87 ? -20.887 3.851 8.981 1.00 50.25 87 ASN A N 1
ATOM 666 C CA . ASN A 1 87 ? -19.777 4.807 9.076 1.00 50.25 87 ASN A CA 1
ATOM 667 C C . ASN A 1 87 ? -19.377 5.031 10.545 1.00 50.25 87 ASN A C 1
ATOM 669 O O . ASN A 1 87 ? -19.444 6.156 11.051 1.00 50.25 87 ASN A O 1
ATOM 673 N N . PHE A 1 88 ? -19.074 3.943 11.259 1.00 43.94 88 PHE A N 1
ATOM 674 C CA . PHE A 1 88 ? -18.628 4.008 12.643 1.00 43.94 88 PHE A CA 1
ATOM 675 C C . PHE A 1 88 ? -17.097 4.137 12.712 1.00 43.94 88 PHE A C 1
ATOM 677 O O . PHE A 1 88 ? -16.365 3.660 11.852 1.00 43.94 88 PHE A O 1
ATOM 684 N N . PRO A 1 89 ? -16.583 4.818 13.733 1.00 43.41 89 PRO A N 1
ATOM 685 C CA . PRO A 1 89 ? -15.323 5.564 13.692 1.00 43.41 89 PRO A CA 1
ATOM 686 C C . PRO A 1 89 ? -14.101 4.774 14.140 1.00 43.41 89 PRO A C 1
ATOM 688 O O . PRO A 1 89 ? -12.978 5.262 14.033 1.00 43.41 89 PRO A O 1
ATOM 691 N N . HIS A 1 90 ? -14.295 3.578 14.685 1.00 42.81 90 HIS A N 1
ATOM 692 C CA . HIS A 1 90 ? -13.194 2.662 14.909 1.00 42.81 90 HIS A CA 1
ATOM 693 C C . HIS A 1 90 ? -12.952 1.909 13.603 1.00 42.81 90 HIS A C 1
ATOM 695 O O . HIS A 1 90 ? -13.582 0.890 13.326 1.00 42.81 90 HIS A O 1
ATOM 701 N N . HIS A 1 91 ? -12.041 2.434 12.781 1.00 48.66 91 HIS A N 1
ATOM 702 C CA . HIS A 1 91 ? -11.518 1.735 11.610 1.00 48.66 91 HIS A CA 1
ATOM 703 C C . HIS A 1 91 ? -10.587 0.605 12.069 1.00 48.66 91 HIS A C 1
ATOM 705 O O . HIS A 1 91 ? -9.367 0.707 12.009 1.00 48.66 91 HIS A O 1
ATOM 711 N N . GLY A 1 92 ? -11.173 -0.475 12.576 1.00 47.53 92 GLY A N 1
ATOM 712 C CA . GLY A 1 92 ? -10.496 -1.756 12.698 1.00 47.53 92 GLY A CA 1
ATOM 713 C C . GLY A 1 92 ? -10.782 -2.581 11.451 1.00 47.53 92 GLY A C 1
ATOM 714 O O . GLY A 1 92 ? -11.777 -3.296 11.414 1.00 47.53 92 GLY A O 1
ATOM 715 N N . ALA A 1 93 ? -9.933 -2.492 10.427 1.00 52.44 93 ALA A N 1
ATOM 716 C CA . ALA A 1 93 ? -9.896 -3.514 9.385 1.00 52.44 93 ALA A CA 1
ATOM 717 C C . ALA A 1 93 ? -8.987 -4.644 9.890 1.00 52.44 93 ALA A C 1
ATOM 719 O O . ALA A 1 93 ? -7.767 -4.499 9.917 1.00 52.44 93 ALA A O 1
ATOM 720 N N . VAL A 1 94 ? -9.574 -5.747 10.359 1.00 47.94 94 VAL A N 1
ATOM 721 C CA . VAL A 1 94 ? -8.804 -6.903 10.840 1.00 47.94 94 VAL A CA 1
ATOM 722 C C . VAL A 1 94 ? -8.536 -7.833 9.662 1.00 47.94 94 VAL A C 1
ATOM 724 O O . VAL A 1 94 ? -9.429 -8.539 9.200 1.00 47.94 94 VAL A O 1
ATOM 727 N N . ALA A 1 95 ? -7.298 -7.828 9.172 1.00 52.47 95 ALA A N 1
ATOM 728 C CA . ALA A 1 95 ? -6.796 -8.838 8.248 1.00 52.47 95 ALA A CA 1
ATOM 729 C C . ALA A 1 95 ? -6.045 -9.915 9.047 1.00 52.47 95 ALA A C 1
ATOM 731 O O . ALA A 1 95 ? -5.156 -9.601 9.837 1.00 52.47 95 ALA A O 1
ATOM 732 N N . PHE A 1 96 ? -6.394 -11.188 8.860 1.00 41.22 96 PHE A N 1
ATOM 733 C CA . PHE A 1 96 ? -5.726 -12.305 9.534 1.00 41.22 96 PHE A CA 1
ATOM 734 C C . PHE A 1 96 ? -4.506 -12.766 8.721 1.00 41.22 96 PHE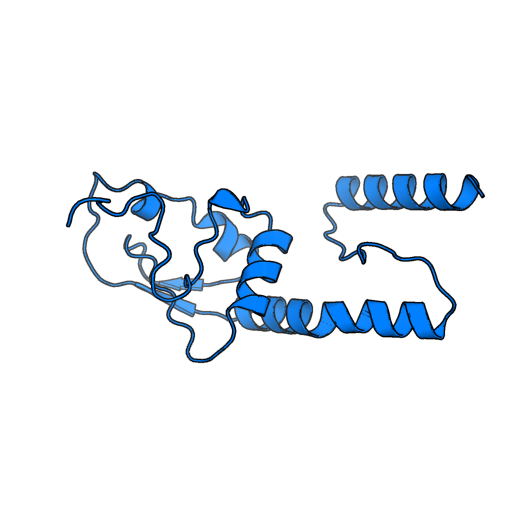 A C 1
ATOM 736 O O . PHE A 1 96 ? -4.668 -13.107 7.555 1.00 41.22 96 PHE A O 1
ATOM 743 N N . GLY A 1 97 ? -3.306 -12.813 9.324 1.00 57.72 97 GLY A N 1
ATOM 744 C CA . GLY A 1 97 ? -2.069 -13.351 8.721 1.00 57.72 97 GLY A CA 1
ATOM 745 C C . GLY A 1 97 ? -0.863 -12.391 8.727 1.00 57.72 97 GLY A C 1
ATOM 746 O O . GLY A 1 97 ? -0.978 -11.227 9.099 1.00 57.72 97 GLY A O 1
ATOM 747 N N . ASN A 1 98 ? 0.316 -12.868 8.299 1.00 65.12 98 ASN A N 1
ATOM 748 C CA . ASN A 1 98 ? 1.574 -12.096 8.270 1.00 65.12 98 ASN A CA 1
ATOM 749 C C . ASN A 1 98 ? 1.709 -11.229 7.000 1.00 65.12 98 ASN A C 1
ATOM 751 O O . ASN A 1 98 ? 2.631 -11.407 6.207 1.00 65.12 98 ASN A O 1
ATOM 755 N N . PHE A 1 99 ? 0.790 -10.283 6.795 1.00 70.12 99 PHE A N 1
ATOM 756 C CA . PHE A 1 99 ? 0.734 -9.451 5.578 1.00 70.12 99 PHE A CA 1
ATOM 757 C C . PHE A 1 99 ? 1.273 -8.022 5.752 1.00 70.12 99 PHE A C 1
ATOM 759 O O . PHE A 1 99 ? 1.114 -7.192 4.858 1.00 70.12 99 PHE A O 1
ATOM 766 N N . GLY A 1 100 ? 1.929 -7.723 6.879 1.00 69.12 100 GLY A N 1
ATOM 767 C CA . GLY A 1 100 ? 2.347 -6.362 7.244 1.00 69.12 100 GLY A CA 1
ATOM 768 C C . GLY A 1 100 ? 3.198 -5.662 6.180 1.00 69.12 100 GLY A C 1
ATOM 769 O O . GLY A 1 100 ? 2.895 -4.531 5.815 1.00 69.12 100 GLY A O 1
ATOM 770 N N . LYS A 1 101 ? 4.196 -6.355 5.608 1.00 77.00 101 LYS A N 1
ATOM 771 C CA . LYS A 1 101 ? 5.043 -5.802 4.533 1.00 77.00 101 LYS A CA 1
ATOM 772 C C . LYS A 1 101 ? 4.215 -5.418 3.304 1.00 77.00 101 LYS A C 1
ATOM 774 O O . LYS A 1 101 ? 4.366 -4.331 2.767 1.00 77.00 101 LYS A O 1
ATOM 779 N N . THR A 1 102 ? 3.324 -6.305 2.869 1.00 73.44 102 THR A N 1
ATOM 780 C CA . THR A 1 102 ? 2.503 -6.084 1.674 1.00 73.44 102 THR A CA 1
ATOM 781 C C . THR A 1 102 ? 1.514 -4.941 1.876 1.00 73.44 102 THR A C 1
ATOM 783 O O . THR A 1 102 ? 1.385 -4.093 1.000 1.00 73.44 102 THR A O 1
ATOM 786 N N . LEU A 1 103 ? 0.850 -4.881 3.033 1.00 73.12 103 LEU A N 1
ATOM 787 C CA . LEU A 1 103 ? -0.078 -3.794 3.354 1.00 73.12 103 LEU A CA 1
ATOM 788 C C . LEU A 1 103 ? 0.640 -2.443 3.433 1.00 73.12 103 LEU A C 1
ATOM 790 O O . LEU A 1 103 ? 0.134 -1.460 2.902 1.00 73.12 103 LEU A O 1
ATOM 794 N N . TYR A 1 104 ? 1.838 -2.407 4.020 1.00 77.88 104 TYR A N 1
ATOM 795 C CA . TYR A 1 104 ? 2.663 -1.203 4.091 1.00 77.88 104 TYR A CA 1
ATOM 796 C C . TYR A 1 104 ? 2.996 -0.641 2.696 1.00 77.88 104 TYR A C 1
ATOM 798 O O . TYR A 1 104 ? 2.783 0.543 2.437 1.00 77.88 104 TYR A O 1
ATOM 806 N N . GLU A 1 105 ? 3.436 -1.498 1.768 1.00 80.00 105 GLU A N 1
ATOM 807 C CA . GLU A 1 105 ? 3.739 -1.092 0.386 1.00 80.00 105 GLU A CA 1
ATOM 808 C C . GLU A 1 105 ? 2.492 -0.657 -0.396 1.00 80.00 105 GLU A C 1
ATOM 810 O O . GLU A 1 105 ? 2.535 0.292 -1.180 1.00 80.00 105 GLU A O 1
ATOM 815 N N . VAL A 1 106 ? 1.348 -1.298 -0.153 1.00 78.94 106 VAL A N 1
ATOM 816 C CA . VAL A 1 106 ? 0.081 -0.900 -0.778 1.00 78.94 106 VAL A CA 1
ATOM 817 C C . VAL A 1 106 ? -0.364 0.468 -0.281 1.00 78.94 106 VAL A C 1
ATOM 819 O O . VAL A 1 106 ? -0.725 1.308 -1.101 1.00 78.94 106 VAL A O 1
ATOM 822 N N . PHE A 1 107 ? -0.299 0.730 1.027 1.00 76.88 107 PHE A N 1
ATOM 823 C CA . PHE A 1 107 ? -0.659 2.035 1.586 1.00 76.88 107 PHE A CA 1
ATOM 824 C C . PHE A 1 107 ? 0.209 3.162 1.018 1.00 76.88 107 PHE A C 1
ATOM 826 O O . PHE A 1 107 ? -0.326 4.189 0.594 1.00 76.88 107 PHE A O 1
ATOM 833 N N . LYS A 1 108 ? 1.517 2.925 0.879 1.00 77.81 108 LYS A N 1
ATOM 834 C CA . LYS A 1 108 ? 2.418 3.830 0.155 1.00 77.81 108 LYS A CA 1
ATOM 835 C C . LYS A 1 108 ? 1.982 4.050 -1.295 1.00 77.81 108 LYS A C 1
ATOM 837 O O . LYS A 1 108 ? 1.836 5.193 -1.722 1.00 77.81 108 LYS A O 1
ATOM 842 N N . TYR A 1 109 ? 1.727 2.974 -2.045 1.00 75.25 109 TYR A N 1
ATOM 843 C CA . TYR A 1 109 ? 1.323 3.045 -3.456 1.00 75.25 109 TYR A CA 1
ATOM 844 C C . TYR A 1 109 ? 0.027 3.840 -3.668 1.00 75.25 109 TYR A C 1
ATOM 846 O O . TYR A 1 109 ? -0.124 4.566 -4.655 1.00 75.25 109 TYR A O 1
ATOM 854 N N . VAL A 1 110 ? -0.929 3.729 -2.744 1.00 74.69 110 VAL A N 1
ATOM 855 C CA . VAL A 1 110 ? -2.212 4.430 -2.869 1.00 74.69 110 VAL A CA 1
ATOM 856 C C . VAL A 1 110 ? -2.142 5.894 -2.428 1.00 74.69 110 VAL A C 1
ATOM 858 O O . VAL A 1 110 ? -3.071 6.638 -2.742 1.00 74.69 110 VAL A O 1
ATOM 861 N N . GLY A 1 111 ? -1.025 6.318 -1.824 1.00 74.44 111 GLY A N 1
ATOM 862 C CA . GLY A 1 111 ? -0.726 7.706 -1.471 1.00 74.44 111 GLY A CA 1
ATOM 863 C C . GLY A 1 111 ? -0.932 8.053 0.004 1.00 74.44 111 GLY A C 1
ATOM 864 O O . GLY A 1 111 ? -1.097 9.230 0.314 1.00 74.44 111 GLY A O 1
ATOM 865 N N . VAL A 1 112 ? -0.955 7.065 0.905 1.00 72.56 112 VAL A N 1
ATOM 866 C CA . VAL A 1 112 ? -0.969 7.324 2.354 1.00 72.56 112 VAL A CA 1
ATOM 867 C C . VAL A 1 112 ? 0.416 7.841 2.776 1.00 72.56 112 VAL A C 1
ATOM 869 O O . VAL A 1 112 ? 1.412 7.193 2.434 1.00 72.56 112 VAL A O 1
ATOM 872 N N . PRO A 1 113 ? 0.512 8.979 3.493 1.00 72.94 113 PRO A N 1
ATOM 873 C CA . PRO A 1 113 ? 1.782 9.470 4.023 1.00 72.94 113 PRO A CA 1
ATOM 874 C C . PRO A 1 113 ? 2.452 8.420 4.913 1.00 72.94 113 PRO A C 1
ATOM 876 O O . PRO A 1 113 ? 1.793 7.756 5.709 1.00 72.94 113 PRO A O 1
ATOM 879 N N . VAL A 1 114 ? 3.765 8.247 4.778 1.00 74.12 114 VAL A N 1
ATOM 880 C CA . VAL A 1 114 ? 4.506 7.146 5.420 1.00 74.12 114 VAL A CA 1
ATOM 881 C C . VAL A 1 114 ? 4.459 7.245 6.946 1.00 74.12 114 VAL A C 1
ATOM 883 O O . VAL A 1 114 ? 4.353 6.236 7.638 1.00 74.12 114 VAL A O 1
ATOM 886 N N . GLU A 1 115 ? 4.499 8.469 7.453 1.00 73.62 115 GLU A N 1
ATOM 887 C CA . GLU A 1 115 ? 4.366 8.846 8.854 1.00 73.62 115 GLU A CA 1
ATOM 888 C C . GLU A 1 115 ? 2.999 8.493 9.460 1.00 73.62 115 GLU A C 1
ATOM 890 O O . GLU A 1 115 ? 2.884 8.373 10.679 1.00 73.62 115 GLU A O 1
ATOM 895 N N . GLU A 1 116 ? 1.978 8.275 8.626 1.00 66.56 116 GLU A N 1
ATOM 896 C CA . GLU A 1 116 ? 0.638 7.859 9.050 1.00 66.56 116 GLU A CA 1
ATOM 897 C C . GLU A 1 116 ? 0.455 6.328 9.023 1.00 66.56 116 GLU A C 1
ATOM 899 O O . GLU A 1 116 ? -0.560 5.818 9.504 1.00 66.56 116 GLU A O 1
ATOM 904 N N . ILE A 1 117 ? 1.429 5.565 8.505 1.00 71.38 117 ILE A N 1
ATOM 905 C CA . ILE A 1 117 ? 1.347 4.100 8.414 1.00 71.38 117 ILE A CA 1
ATOM 906 C C . ILE A 1 117 ? 1.964 3.453 9.664 1.00 71.38 117 ILE A C 1
ATOM 908 O O . ILE A 1 117 ? 3.179 3.278 9.773 1.00 71.38 117 ILE A O 1
ATOM 912 N N . GLY A 1 118 ? 1.109 3.038 10.601 1.00 68.25 118 GLY A N 1
ATOM 913 C CA . GLY A 1 118 ? 1.519 2.271 11.781 1.00 68.25 118 GLY A CA 1
ATOM 914 C C . GLY A 1 118 ? 1.907 0.821 11.454 1.00 68.25 118 GLY A C 1
ATOM 915 O O . GLY A 1 118 ? 1.266 0.160 10.637 1.00 68.25 118 GLY A O 1
ATOM 916 N N . TYR A 1 119 ? 2.936 0.303 12.125 1.00 73.94 119 TYR A N 1
ATOM 917 C CA . TYR A 1 119 ? 3.363 -1.098 12.055 1.00 73.94 119 TYR A CA 1
ATOM 918 C C . TYR A 1 119 ? 3.827 -1.587 13.432 1.00 73.94 119 TYR A C 1
ATOM 920 O O . TYR A 1 119 ? 4.104 -0.782 14.320 1.00 73.94 119 TYR A O 1
ATOM 928 N N . ASN A 1 120 ? 3.905 -2.907 13.613 1.00 69.94 120 ASN A N 1
ATOM 929 C CA . ASN A 1 120 ? 4.328 -3.493 14.881 1.00 69.94 120 ASN A CA 1
ATOM 930 C C . ASN A 1 120 ? 5.835 -3.284 15.117 1.00 69.94 120 ASN A C 1
ATOM 932 O O . ASN A 1 120 ? 6.646 -3.696 14.286 1.00 69.94 120 ASN A O 1
ATOM 936 N N . GLN A 1 121 ? 6.197 -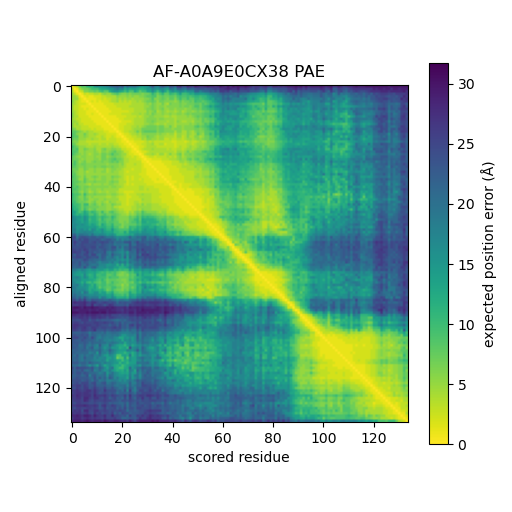2.668 16.242 1.00 73.50 121 GLN A N 1
ATOM 937 C CA . GLN A 1 121 ? 7.585 -2.443 16.649 1.00 73.50 121 GLN A CA 1
ATOM 938 C C . GLN A 1 121 ? 8.187 -3.675 17.342 1.00 7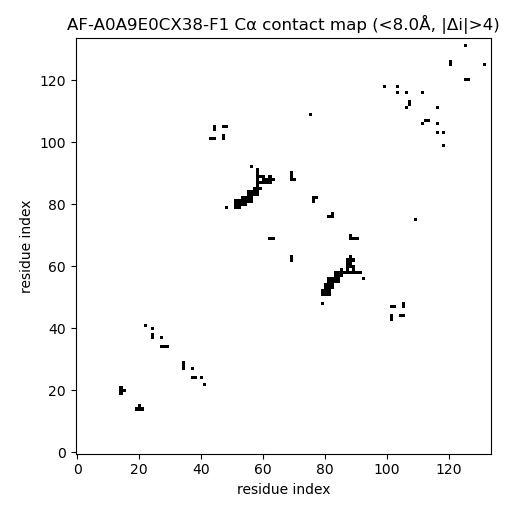3.50 121 GLN A C 1
ATOM 940 O O . GLN A 1 121 ? 7.476 -4.512 17.902 1.00 73.50 121 GLN A O 1
ATOM 945 N N . SER A 1 122 ? 9.516 -3.802 17.319 1.00 76.44 122 SER A N 1
ATOM 946 C CA . SER A 1 122 ? 10.200 -4.849 18.082 1.00 76.44 122 SER A CA 1
ATOM 947 C C . SER A 1 122 ? 10.029 -4.634 19.589 1.00 76.44 122 SER A C 1
ATOM 949 O O . SER A 1 122 ? 9.893 -3.508 20.072 1.00 76.44 122 SER A O 1
ATOM 951 N N . ALA A 1 123 ? 10.052 -5.728 20.354 1.00 72.25 123 ALA A N 1
ATOM 952 C CA . ALA A 1 123 ? 9.944 -5.660 21.807 1.00 72.25 123 ALA A CA 1
ATOM 953 C C . ALA A 1 123 ? 11.043 -4.745 22.388 1.00 72.25 123 ALA A C 1
ATOM 955 O O . ALA A 1 123 ? 12.231 -4.996 22.195 1.00 72.25 123 ALA A O 1
ATOM 956 N N . GLY A 1 124 ? 10.634 -3.680 23.087 1.00 76.56 124 GLY A N 1
ATOM 957 C CA . GLY A 1 124 ? 11.528 -2.688 23.698 1.00 76.56 124 GLY A CA 1
ATOM 958 C C . GLY A 1 124 ? 11.630 -1.352 22.952 1.00 76.56 124 GLY A C 1
ATOM 959 O O . GLY A 1 124 ? 12.091 -0.374 23.542 1.00 76.56 124 GLY A O 1
ATOM 960 N N . VAL A 1 125 ? 11.160 -1.272 21.703 1.00 78.62 125 VAL A N 1
ATOM 961 C CA . VAL A 1 125 ? 11.027 -0.002 20.976 1.00 78.62 125 VAL A CA 1
ATOM 962 C C . VAL A 1 125 ? 9.661 0.596 21.291 1.00 78.62 125 VAL A C 1
ATOM 964 O O . VAL A 1 125 ? 8.632 0.009 20.965 1.00 78.62 125 VAL A O 1
ATOM 967 N N . ARG A 1 126 ? 9.660 1.762 21.943 1.00 72.31 126 ARG A N 1
ATOM 968 C CA . ARG A 1 126 ? 8.426 2.478 22.277 1.00 72.31 126 ARG A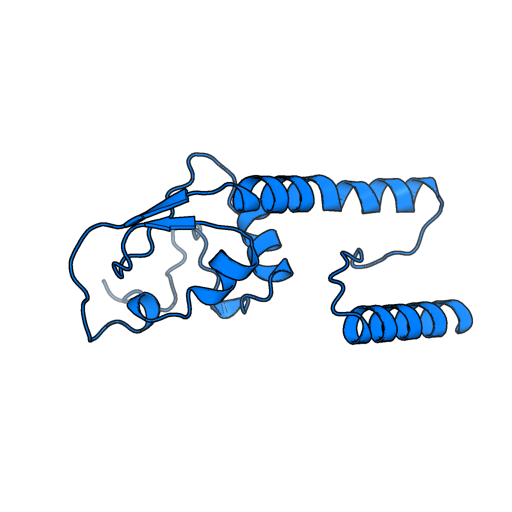 CA 1
ATOM 969 C C . ARG A 1 126 ? 7.834 3.150 21.045 1.00 72.31 126 ARG A C 1
ATOM 971 O O . ARG A 1 126 ? 8.572 3.710 20.230 1.00 72.31 126 ARG A O 1
ATOM 978 N N . TYR A 1 127 ? 6.511 3.166 20.946 1.00 74.44 127 TYR A N 1
ATOM 979 C CA . TYR A 1 127 ? 5.838 4.056 20.005 1.00 74.44 127 TYR A CA 1
ATOM 980 C C . TYR A 1 127 ? 6.070 5.517 20.422 1.00 74.44 127 TYR A C 1
ATOM 982 O O . TYR A 1 127 ? 6.163 5.801 21.617 1.00 74.44 127 TYR A O 1
ATOM 990 N N . PRO A 1 128 ? 6.119 6.474 19.475 1.00 72.31 128 PRO A N 1
ATOM 991 C CA . PRO A 1 128 ? 6.365 7.888 19.786 1.00 72.31 128 PRO A CA 1
ATOM 992 C C . PRO A 1 128 ? 5.410 8.494 20.826 1.00 72.31 128 PRO A C 1
ATOM 994 O O . PRO A 1 128 ? 5.737 9.488 21.466 1.00 72.31 128 PRO A O 1
ATOM 997 N N . THR A 1 129 ? 4.226 7.903 20.988 1.00 70.44 129 THR A N 1
ATOM 998 C CA . THR A 1 129 ? 3.175 8.337 21.914 1.00 70.44 129 THR A CA 1
ATOM 999 C C . THR A 1 129 ? 3.183 7.603 23.258 1.00 70.44 129 THR A C 1
ATOM 1001 O O . THR A 1 129 ? 2.337 7.890 24.100 1.00 70.44 129 THR A O 1
ATOM 1004 N N . GLU A 1 130 ? 4.070 6.628 23.470 1.00 68.62 130 GLU A N 1
ATOM 1005 C CA . GLU A 1 130 ? 4.134 5.871 24.725 1.00 68.62 130 GLU A CA 1
ATOM 1006 C C . GLU A 1 130 ? 4.895 6.630 25.819 1.00 68.62 130 GLU A C 1
ATOM 1008 O O . GLU A 1 130 ? 5.931 7.246 25.569 1.00 68.62 130 GLU A O 1
ATOM 1013 N N . ASN A 1 131 ? 4.390 6.553 27.059 1.00 77.25 131 ASN A N 1
ATOM 1014 C CA . ASN A 1 131 ? 5.018 7.163 28.230 1.00 77.25 131 ASN A CA 1
ATOM 1015 C C . ASN A 1 131 ? 6.429 6.573 28.445 1.00 77.25 131 ASN A C 1
ATOM 1017 O O . ASN A 1 131 ? 6.558 5.365 28.684 1.00 77.25 131 ASN A O 1
ATOM 1021 N N . PRO A 1 132 ? 7.499 7.386 28.413 1.00 75.75 132 PRO A N 1
ATOM 1022 C CA . PRO A 1 132 ? 8.850 6.876 28.614 1.00 75.75 132 PRO A CA 1
ATOM 1023 C C . PRO A 1 132 ? 9.118 6.417 30.057 1.00 75.75 132 PRO A C 1
ATOM 1025 O O . PRO A 1 132 ? 10.072 5.667 30.269 1.00 75.75 132 PRO A O 1
ATOM 1028 N N . TRP A 1 133 ? 8.281 6.803 31.026 1.00 79.38 133 TRP A N 1
ATOM 1029 C CA . TRP A 1 133 ? 8.493 6.526 32.452 1.00 79.38 133 TRP A CA 1
ATOM 1030 C C . TRP A 1 133 ? 7.647 5.392 33.040 1.00 79.38 133 TRP A C 1
ATOM 1032 O O . TRP A 1 133 ? 7.962 4.962 34.145 1.00 79.38 133 TRP A O 1
ATOM 1042 N N . GLY A 1 134 ? 6.661 4.869 32.303 1.00 55.84 134 GLY A N 1
ATOM 1043 C CA . GLY A 1 134 ? 5.702 3.891 32.839 1.00 55.84 134 GLY A CA 1
ATOM 1044 C C . GLY A 1 134 ? 4.681 4.554 33.745 1.00 55.84 134 GLY A C 1
ATOM 1045 O O . GLY A 1 134 ? 5.011 4.814 34.918 1.00 55.84 134 GLY A O 1
#

Nearest PDB structures (foldseek):
  7cx7-assembly1_F-2  TM=6.614E-01  e=7.025E-01  Geobacillus kaustophilus HTA426
  7cyy-assembly1_F-2  TM=6.582E-01  e=7.460E-01  Geobacillus kaustophilus HTA426
  4f2d-assembly1_A  TM=7.332E-01  e=1.007E+00  Escherichia coli K-12
  7cyy-assembly1_A  TM=4.858E-01  e=1.206E+00  Geobacillus kaustophilus HTA426

Sequence (134 aa):
RGDAYCGMLNASYNLKLRGMKAYIPEYPVGNAEECAEMLHEFVPIARAVVGLSSLKIISFGPRPLNFLACNAPIQQLYNLGVEIEKNFPHHGAVAFGNFGKTLYEVFKYVGVPVEEIGYNQSAGVRYPTENPWG

Mean predicted aligned error: 13.09 Å